Protein AF-A0A8D8HMI8-F1 (afdb_monomer_lite)

Foldseek 3Di:
DFAEDDQVVLLVQLQCCLAVVVDDSVVSLVVSVVVCVVVRYDCPLYDSPFPADSHRSGGLLLVLQVCLVPDDLQDPVCVVVLLVSLVSLLVQLVPDLSSLVVNVVSVVLVSLLVCLLPDPDHDPSSVVSSVSSNCSSCPVPVVSQDPSNVVSVVVVD

Organism: Culex pipiens (NCBI:txid7175)

Secondary structure (DSSP, 8-state):
--EE--HHHHHHHH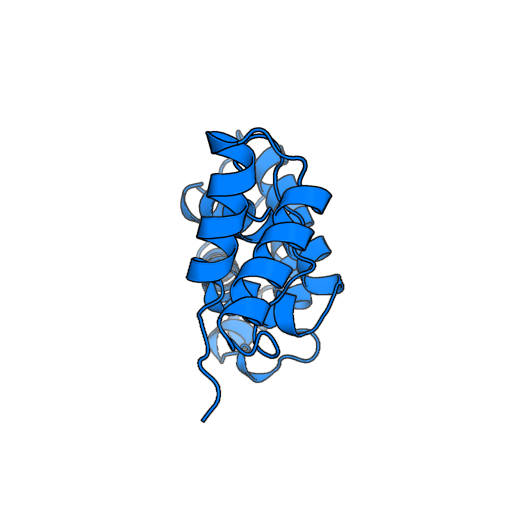HHHHHTT---HHHHHHHHHHHHHHTTEE-TTS-----B-TTT-SBHHHHHHHHHHHS-TT-GGGHHHHHHHHHHHHHHHHH-HHHHHHHHHTTHHHHHHHHHHH-SS--HHHHHHHHHHHHHHHTT-GGG--HHHHHHHHHH-

Sequence (157 aa):
MAKVITQETFDDVVKENIIEFSMSVEESRTETVQQFQAQGINLANIIQDLNVNPETGVPLLNEAVEYLRSTELTSAANKDQICGHLATVVAECKLSVPHRVLAAKLGAYELIVGTLEKETALDKEVLAKLVAAANAIINKQPDVFSSKSLEVALRLL

pLDDT: mean 95.21, std 3.93, range [66.56, 98.56]

Radius of gyration: 17.29 Å; chains: 1; bounding box: 43×35×42 Å

Structure (mmCIF, N/CA/C/O backbone):
data_AF-A0A8D8HMI8-F1
#
_entry.id   AF-A0A8D8HMI8-F1
#
loop_
_atom_site.group_PDB
_atom_site.id
_atom_site.type_symbol
_atom_site.label_atom_id
_atom_site.label_alt_id
_atom_site.label_comp_id
_atom_site.label_asym_id
_atom_site.label_entity_id
_atom_site.label_seq_id
_atom_site.pdbx_PDB_ins_code
_atom_site.Cartn_x
_atom_site.Cartn_y
_atom_site.Cartn_z
_atom_site.occupancy
_atom_site.B_iso_or_equiv
_atom_site.auth_seq_id
_atom_site.auth_comp_id
_atom_site.auth_asym_id
_atom_site.auth_atom_id
_atom_site.pdbx_PDB_model_num
ATOM 1 N N . MET A 1 1 ? -26.904 -11.531 14.041 1.00 66.56 1 MET A N 1
ATOM 2 C CA . MET A 1 1 ? -25.731 -11.137 13.231 1.00 66.56 1 MET A CA 1
ATOM 3 C C . MET A 1 1 ? -25.255 -9.796 13.744 1.00 66.56 1 MET A C 1
ATOM 5 O O . MET A 1 1 ? -26.091 -8.914 13.892 1.00 66.56 1 MET A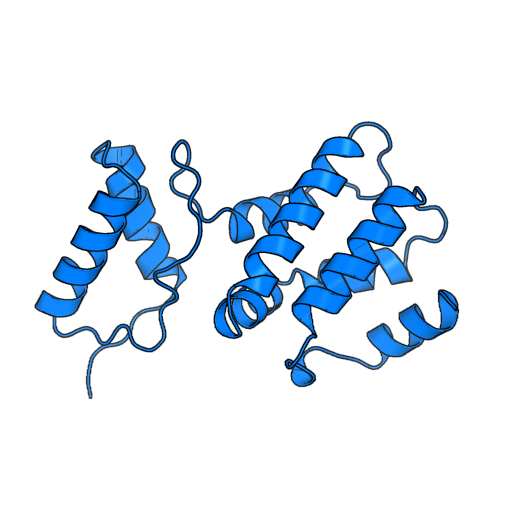 O 1
ATOM 9 N N . ALA A 1 2 ? -23.971 -9.659 14.073 1.00 74.81 2 ALA A N 1
ATOM 10 C CA . ALA A 1 2 ? -23.402 -8.345 14.366 1.00 74.81 2 ALA A CA 1
ATOM 11 C C . ALA A 1 2 ? -23.351 -7.518 13.070 1.00 74.81 2 ALA A C 1
ATOM 13 O O . ALA A 1 2 ? -23.160 -8.091 11.995 1.00 74.81 2 ALA A O 1
ATOM 14 N N . LYS A 1 3 ? -23.550 -6.200 13.161 1.00 91.62 3 LYS A N 1
ATOM 15 C CA . LYS A 1 3 ? -23.390 -5.302 12.008 1.00 91.62 3 LYS A CA 1
ATOM 16 C C . LYS A 1 3 ? -21.902 -5.211 11.662 1.00 91.62 3 LYS A C 1
ATOM 18 O O . LYS A 1 3 ? -21.072 -5.214 12.565 1.00 91.62 3 LYS A O 1
ATOM 23 N N . VAL A 1 4 ? -21.566 -5.148 10.380 1.00 94.50 4 VAL A N 1
ATOM 24 C CA . VAL A 1 4 ? -20.188 -4.975 9.891 1.00 94.50 4 VAL A CA 1
ATOM 25 C C . VAL A 1 4 ? -20.143 -3.774 8.957 1.00 94.50 4 VAL A C 1
ATOM 27 O O . VAL A 1 4 ? -21.155 -3.445 8.337 1.00 94.50 4 VAL A O 1
ATOM 30 N N . ILE A 1 5 ? -18.981 -3.137 8.864 1.00 96.12 5 ILE A N 1
ATOM 31 C CA . ILE A 1 5 ? -18.724 -2.007 7.966 1.00 96.12 5 ILE A CA 1
ATOM 32 C C . ILE A 1 5 ? -17.554 -2.326 7.033 1.00 96.12 5 ILE A C 1
ATOM 34 O O . ILE A 1 5 ? -16.881 -3.352 7.185 1.00 96.12 5 ILE A O 1
ATOM 38 N N . THR A 1 6 ? -17.338 -1.464 6.042 1.00 96.31 6 THR A N 1
ATOM 39 C CA . THR A 1 6 ? -16.175 -1.535 5.151 1.00 96.31 6 THR A CA 1
ATOM 40 C C . THR A 1 6 ? -14.995 -0.760 5.737 1.00 96.31 6 THR A C 1
ATOM 42 O O . THR A 1 6 ? -15.183 0.063 6.632 1.00 96.31 6 THR A O 1
ATOM 45 N N . GLN A 1 7 ? -13.786 -1.018 5.224 1.00 97.31 7 GLN A N 1
ATOM 46 C CA . GLN A 1 7 ? -12.605 -0.224 5.576 1.00 97.31 7 GLN A CA 1
ATOM 47 C C . GLN A 1 7 ? -12.786 1.244 5.170 1.00 97.31 7 GLN A C 1
ATOM 49 O O . GLN A 1 7 ? -12.502 2.117 5.972 1.00 97.31 7 GLN A O 1
ATOM 54 N N . GLU A 1 8 ? -13.339 1.502 3.982 1.00 96.56 8 GLU A N 1
ATOM 55 C CA . GLU A 1 8 ? -13.625 2.854 3.481 1.00 96.56 8 GLU A CA 1
ATOM 56 C C . GLU A 1 8 ? -14.522 3.634 4.450 1.00 96.56 8 GLU A C 1
ATOM 58 O O . GLU A 1 8 ? -14.169 4.724 4.872 1.00 96.56 8 GLU A O 1
ATOM 63 N N . THR A 1 9 ? -15.606 3.017 4.934 1.00 97.12 9 THR A N 1
ATOM 64 C CA . THR A 1 9 ? -16.487 3.639 5.937 1.00 97.12 9 THR A CA 1
ATOM 65 C C . THR A 1 9 ? -15.768 3.957 7.251 1.00 97.12 9 THR A C 1
ATOM 67 O O . THR A 1 9 ? -16.121 4.920 7.922 1.00 97.12 9 THR A O 1
ATOM 70 N N . PHE A 1 10 ? -14.801 3.134 7.662 1.00 98.00 10 PHE A N 1
ATOM 71 C CA . PHE A 1 10 ? -14.009 3.408 8.860 1.00 98.00 10 PHE A CA 1
ATOM 72 C C . PHE A 1 10 ? -13.028 4.562 8.620 1.00 98.00 10 PHE A C 1
ATOM 74 O O . PHE A 1 10 ? -12.958 5.479 9.435 1.00 98.00 10 PHE A O 1
ATOM 81 N N . ASP A 1 11 ? -12.315 4.529 7.494 1.00 97.44 11 ASP A N 1
ATOM 82 C CA . ASP A 1 11 ? -11.330 5.540 7.110 1.00 97.44 11 ASP A CA 1
ATOM 83 C C . ASP A 1 11 ? -11.985 6.917 6.903 1.00 97.44 11 ASP A C 1
ATOM 85 O O . ASP A 1 11 ? -11.406 7.925 7.299 1.00 97.44 11 ASP A O 1
ATOM 89 N N . ASP A 1 12 ? -13.208 6.969 6.363 1.00 97.94 12 ASP A N 1
ATOM 90 C CA . ASP A 1 12 ? -13.973 8.208 6.180 1.00 97.94 12 ASP A CA 1
ATOM 91 C C . ASP A 1 12 ? -14.287 8.896 7.514 1.00 97.94 12 ASP A C 1
ATOM 93 O O . ASP A 1 12 ? -14.096 10.104 7.641 1.00 97.94 12 ASP A O 1
ATOM 97 N N . VAL A 1 13 ? -14.697 8.135 8.536 1.00 97.75 13 VAL A N 1
ATOM 98 C CA . VAL A 1 13 ? -14.964 8.688 9.877 1.00 97.75 13 VAL A CA 1
ATOM 99 C C . VAL A 1 13 ? -13.664 9.122 10.558 1.00 97.75 13 VAL A C 1
ATOM 101 O O . VAL A 1 13 ? -13.613 10.180 11.183 1.00 97.75 13 VAL A O 1
ATOM 104 N N . VAL A 1 14 ? -12.580 8.351 10.402 1.00 97.62 14 VAL A N 1
ATOM 105 C CA . VAL A 1 14 ? -11.254 8.750 10.907 1.00 97.62 14 VAL A CA 1
ATOM 106 C C . VAL A 1 14 ? -10.804 10.064 10.265 1.00 97.62 14 VAL A C 1
ATOM 108 O O . VAL A 1 14 ? -10.303 10.953 10.960 1.00 97.62 14 VAL A O 1
ATOM 111 N N . LYS A 1 15 ? -11.005 10.203 8.952 1.00 97.75 15 LYS A N 1
ATOM 112 C CA . LYS A 1 15 ? -10.690 11.411 8.194 1.00 97.75 15 LYS A CA 1
ATOM 113 C C . LYS A 1 15 ? -11.531 12.604 8.644 1.00 97.75 15 LYS A C 1
ATOM 115 O O . LYS A 1 15 ? -10.965 13.673 8.848 1.00 97.75 15 LYS A O 1
ATOM 120 N N . GLU A 1 16 ? -12.839 12.431 8.823 1.00 97.62 16 GLU A N 1
ATOM 121 C CA . GLU A 1 16 ? -13.746 13.469 9.334 1.00 97.62 16 GLU A CA 1
ATOM 122 C C . GLU A 1 16 ? -13.272 13.977 10.704 1.00 97.62 16 GLU A C 1
ATOM 124 O O . GLU A 1 16 ? -13.054 15.171 10.890 1.00 97.62 16 GLU A O 1
ATOM 129 N N . ASN A 1 17 ? -12.976 13.062 11.629 1.00 97.44 17 ASN A N 1
ATOM 130 C CA . ASN A 1 17 ? -12.444 13.380 12.956 1.00 97.44 17 ASN A CA 1
ATOM 131 C C . ASN A 1 17 ? -11.125 14.177 12.902 1.00 97.44 17 ASN A C 1
ATOM 133 O O . ASN A 1 17 ? -10.933 15.131 13.657 1.00 97.44 17 ASN A O 1
ATOM 137 N N . ILE A 1 18 ? -10.213 13.831 11.989 1.00 97.12 18 ILE A N 1
ATOM 138 C CA . ILE A 1 18 ? -8.939 14.553 11.837 1.00 97.12 18 ILE A CA 1
ATOM 139 C C . ILE A 1 18 ? -9.165 15.941 11.226 1.00 97.12 18 ILE A C 1
ATOM 141 O O . ILE A 1 18 ? -8.661 16.934 11.744 1.00 97.12 18 ILE A O 1
ATOM 145 N N . ILE A 1 19 ? -9.923 16.030 10.132 1.00 97.62 19 ILE A N 1
ATOM 146 C CA . ILE A 1 19 ? -10.017 17.251 9.322 1.00 97.62 19 ILE A CA 1
ATOM 147 C C . ILE A 1 19 ? -11.051 18.233 9.867 1.00 97.62 19 ILE A C 1
ATOM 149 O O . ILE A 1 19 ? -10.774 19.427 9.967 1.00 97.62 19 ILE A O 1
ATOM 153 N N . GLU A 1 20 ? -12.237 17.752 10.227 1.00 96.44 20 GLU A N 1
ATOM 154 C CA . GLU A 1 20 ? -13.344 18.604 10.668 1.00 96.44 20 GLU A CA 1
ATOM 155 C C . GLU A 1 20 ? -13.253 18.926 12.159 1.00 96.44 20 GLU A C 1
ATOM 157 O O . GLU A 1 20 ? -13.573 20.041 12.576 1.00 96.44 20 GLU A O 1
ATOM 162 N N . PHE A 1 21 ? -12.747 17.982 12.957 1.00 95.88 21 PHE A N 1
ATOM 163 C CA . PHE A 1 21 ? -12.641 18.128 14.409 1.00 95.88 21 PHE A CA 1
ATOM 164 C C . PHE A 1 21 ? -11.210 18.385 14.901 1.00 95.88 21 PHE A C 1
ATOM 166 O O . PHE A 1 21 ? -11.009 18.583 16.099 1.00 95.88 21 PHE A O 1
ATOM 173 N N . SER A 1 22 ? -10.223 18.467 13.993 1.00 94.62 22 SER A N 1
ATOM 174 C CA . SER A 1 22 ? -8.815 18.772 14.315 1.00 94.62 22 SER A CA 1
ATOM 175 C C . SER A 1 22 ? -8.213 17.823 15.359 1.00 94.62 22 SER A C 1
ATOM 177 O O . SER A 1 22 ? -7.368 18.222 16.163 1.00 94.62 22 SER A O 1
ATOM 179 N N . MET A 1 23 ? -8.674 16.571 15.372 1.00 95.44 23 MET A N 1
ATOM 180 C CA . MET A 1 23 ? -8.190 15.548 16.292 1.00 95.44 23 MET A CA 1
ATOM 181 C C . MET A 1 23 ? -6.850 14.978 15.828 1.00 95.44 23 MET A C 1
ATOM 183 O O . MET A 1 23 ? -6.573 14.885 14.631 1.00 95.44 23 MET A O 1
ATOM 187 N N . SER A 1 24 ? -6.031 14.524 16.778 1.00 97.12 24 SER A N 1
ATOM 188 C CA . SER A 1 24 ? -4.856 13.718 16.435 1.00 97.12 24 SER A CA 1
ATOM 189 C C . SER A 1 24 ? -5.260 12.369 15.821 1.00 97.12 24 SER A C 1
ATOM 191 O O . SER A 1 24 ? -6.385 11.893 16.003 1.00 97.12 24 SER A O 1
ATOM 193 N N . VAL A 1 25 ? -4.334 11.720 15.108 1.00 96.06 25 VAL A N 1
ATOM 194 C CA . VAL A 1 25 ? -4.569 10.401 14.490 1.00 96.06 25 VAL A CA 1
ATOM 195 C C . VAL A 1 25 ? -4.953 9.363 15.550 1.00 96.06 25 VAL A C 1
ATOM 197 O O . VAL A 1 25 ? -5.886 8.582 15.354 1.00 96.06 25 VAL A O 1
ATOM 200 N N . GLU A 1 26 ? -4.268 9.361 16.692 1.00 96.25 26 GLU A N 1
ATOM 201 C CA . GLU A 1 26 ? -4.509 8.432 17.794 1.00 96.25 26 GLU A CA 1
ATOM 202 C C . GLU A 1 26 ? -5.869 8.661 18.464 1.00 96.25 26 GLU A C 1
ATOM 204 O O . GLU A 1 26 ? -6.584 7.693 18.752 1.00 96.25 26 GLU A O 1
ATOM 209 N N . GLU A 1 27 ? -6.242 9.923 18.697 1.00 96.56 27 GLU A N 1
ATOM 210 C CA . GLU A 1 27 ? -7.545 10.280 19.265 1.00 96.56 27 GLU A CA 1
ATOM 211 C C . GLU A 1 27 ? -8.672 9.921 18.297 1.00 96.56 27 GLU A C 1
ATOM 213 O O . GLU A 1 27 ? -9.596 9.209 18.687 1.00 96.56 27 GLU A O 1
ATOM 218 N N . SER A 1 28 ? -8.552 10.321 17.026 1.00 97.12 28 SER A N 1
ATOM 219 C CA . SER A 1 28 ? -9.527 10.019 15.973 1.00 97.12 28 SER A CA 1
ATOM 220 C C . SER A 1 28 ? -9.766 8.512 15.843 1.00 97.12 28 SER A C 1
ATOM 222 O O . SER A 1 28 ? -10.910 8.047 15.835 1.00 97.12 28 SER A O 1
ATOM 224 N N . ARG A 1 29 ? -8.694 7.712 15.825 1.00 96.25 29 ARG A N 1
ATOM 225 C CA . ARG A 1 29 ? -8.779 6.247 15.773 1.00 96.25 29 ARG A CA 1
ATOM 226 C C . ARG A 1 29 ? -9.492 5.680 16.997 1.00 96.25 29 ARG A C 1
ATOM 228 O O . ARG A 1 29 ? -10.376 4.835 16.859 1.00 96.25 29 ARG A O 1
ATOM 235 N N . THR A 1 30 ? -9.098 6.125 18.188 1.00 97.00 30 THR A N 1
ATOM 236 C CA . THR A 1 30 ? -9.670 5.640 19.449 1.00 97.00 30 THR A CA 1
ATOM 237 C C . THR A 1 30 ? -11.159 5.947 19.523 1.00 97.00 30 THR A C 1
ATOM 239 O O . THR A 1 30 ? -11.957 5.065 19.845 1.00 97.00 30 THR A O 1
ATOM 242 N N . GLU A 1 31 ? -11.541 7.173 19.181 1.00 97.06 31 GLU A N 1
ATOM 243 C CA . GLU A 1 31 ? -12.930 7.603 19.188 1.00 97.06 31 GLU A CA 1
ATOM 244 C C . GLU A 1 31 ? -13.758 6.842 18.148 1.00 97.06 31 GLU A C 1
ATOM 246 O O . GLU A 1 31 ? -14.798 6.280 18.491 1.00 97.06 31 GLU A O 1
ATOM 251 N N . THR A 1 32 ? 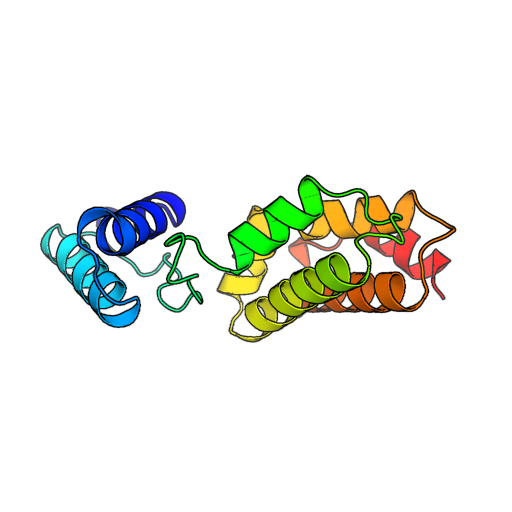-13.268 6.710 16.913 1.00 97.44 32 THR A N 1
ATOM 252 C CA . THR A 1 32 ? -13.963 5.976 15.841 1.00 97.44 32 THR A CA 1
ATOM 253 C C . THR A 1 32 ? -14.248 4.525 16.242 1.00 97.44 32 THR A C 1
ATOM 255 O O . THR A 1 32 ? -15.357 4.015 16.053 1.00 97.44 32 THR A O 1
ATOM 258 N N . VAL A 1 33 ? -13.275 3.852 16.868 1.00 97.38 33 VAL A N 1
ATOM 259 C CA . VAL A 1 33 ? -13.453 2.489 17.391 1.00 97.38 33 VAL A CA 1
ATOM 260 C C . VAL A 1 33 ? -14.551 2.446 18.457 1.00 97.38 33 VAL A C 1
ATOM 262 O O . VAL A 1 33 ? -15.429 1.582 18.390 1.00 97.38 33 VAL A O 1
ATOM 265 N N . GLN A 1 34 ? -14.543 3.380 19.413 1.00 97.31 34 GLN A N 1
ATOM 266 C CA . GLN A 1 34 ? -15.555 3.447 20.472 1.00 97.31 34 GLN A CA 1
ATOM 267 C C . GLN A 1 34 ? -16.955 3.731 19.916 1.00 97.31 34 GLN A C 1
ATOM 269 O O . GLN A 1 34 ? -17.913 3.056 20.300 1.00 97.31 34 GLN A O 1
ATOM 274 N N . GLN A 1 35 ? -17.077 4.676 18.980 1.00 96.75 35 GLN A N 1
ATOM 275 C CA . GLN A 1 35 ? -18.347 5.042 18.357 1.00 96.75 35 GLN A CA 1
ATOM 276 C C . GLN A 1 35 ? -18.980 3.854 17.620 1.00 96.75 35 GLN A C 1
ATOM 278 O O . GLN A 1 35 ? -20.175 3.587 17.779 1.00 96.75 35 GLN A O 1
ATOM 283 N N . PHE A 1 36 ? -18.202 3.097 16.841 1.00 97.19 36 PHE A N 1
ATOM 284 C CA . PHE A 1 36 ? -18.722 1.923 16.139 1.00 97.19 36 PHE A CA 1
ATOM 285 C C . PHE A 1 36 ? -19.050 0.766 17.092 1.00 97.19 36 PHE A C 1
ATOM 287 O O . PHE A 1 36 ? -20.101 0.131 16.956 1.00 97.19 36 PHE A O 1
ATOM 294 N N . GLN A 1 37 ? -18.215 0.513 18.102 1.00 95.81 37 GLN A N 1
ATOM 295 C CA . GLN A 1 37 ? -18.493 -0.521 19.104 1.00 95.81 37 GLN A CA 1
ATOM 296 C C . GLN A 1 37 ? -19.766 -0.222 19.909 1.00 95.81 37 GLN A C 1
ATOM 298 O O . GLN A 1 37 ? -20.568 -1.131 20.132 1.00 95.81 37 GLN A O 1
ATOM 303 N N . ALA A 1 38 ? -20.010 1.042 20.273 1.00 96.19 38 ALA A N 1
ATOM 304 C CA . ALA A 1 38 ? -21.233 1.471 20.957 1.00 96.19 38 ALA A CA 1
ATOM 305 C C . ALA A 1 38 ? -22.503 1.223 20.120 1.00 96.19 38 ALA A C 1
ATOM 307 O O . ALA A 1 38 ? -23.573 0.954 20.664 1.00 96.19 38 ALA A O 1
ATOM 308 N N . GLN A 1 39 ? -22.379 1.238 18.790 1.00 95.44 39 GLN A N 1
ATOM 309 C CA . GLN A 1 39 ? -23.456 0.914 17.847 1.00 95.44 39 GLN A CA 1
ATOM 310 C C . GLN A 1 39 ? -23.613 -0.597 17.586 1.00 95.44 39 GLN A C 1
ATOM 312 O O . GLN A 1 39 ? -24.449 -1.012 16.775 1.00 95.44 39 GLN A O 1
ATOM 317 N N . GLY A 1 40 ? -22.818 -1.435 18.259 1.00 94.81 40 GLY A N 1
ATOM 318 C CA . GLY A 1 40 ? -22.819 -2.886 18.084 1.00 94.81 40 GLY A CA 1
ATOM 319 C C . GLY A 1 40 ? -22.204 -3.346 16.759 1.00 94.81 40 GLY A C 1
ATOM 320 O O . GLY A 1 40 ? -22.564 -4.417 16.256 1.00 94.81 40 GLY A O 1
ATOM 321 N N . ILE A 1 41 ? -21.315 -2.539 16.168 1.00 96.94 41 ILE A N 1
ATOM 322 C CA . ILE A 1 41 ? -20.573 -2.900 14.958 1.00 96.94 41 ILE A CA 1
ATOM 323 C C . ILE A 1 41 ? -19.356 -3.746 15.338 1.00 96.94 41 ILE A C 1
ATOM 325 O O . ILE A 1 41 ? -18.586 -3.417 16.238 1.00 96.94 41 ILE A O 1
ATOM 329 N N . ASN A 1 42 ? -19.190 -4.863 14.635 1.00 95.75 42 ASN A N 1
ATOM 330 C CA . ASN A 1 42 ? -18.028 -5.727 14.747 1.00 95.75 42 ASN A CA 1
ATOM 331 C C . ASN A 1 42 ? -16.910 -5.213 13.830 1.00 95.75 42 ASN A C 1
ATOM 333 O O . ASN A 1 42 ? -17.090 -5.164 12.616 1.00 95.75 42 ASN A O 1
ATOM 337 N N . LEU A 1 43 ? -15.759 -4.882 14.419 1.00 95.88 43 LEU A N 1
ATOM 338 C CA . LEU A 1 43 ? -14.588 -4.327 13.731 1.00 95.88 43 LEU A CA 1
ATOM 339 C C . LEU A 1 43 ? -13.494 -5.368 13.434 1.00 95.88 43 LEU A C 1
ATOM 341 O O . LEU A 1 43 ? -12.383 -5.000 13.068 1.00 95.88 43 LEU A O 1
ATOM 345 N N . ALA A 1 44 ? -13.771 -6.668 13.588 1.00 93.56 44 ALA A N 1
ATOM 346 C CA . ALA A 1 44 ? -12.779 -7.726 13.357 1.00 93.56 44 ALA A CA 1
ATOM 347 C C . ALA A 1 44 ? -12.249 -7.785 11.908 1.00 93.56 44 ALA A C 1
ATOM 349 O O . ALA A 1 44 ? -11.201 -8.375 11.660 1.00 93.56 44 ALA A O 1
ATOM 350 N N . ASN A 1 45 ? -12.975 -7.201 10.949 1.00 92.44 45 ASN A N 1
ATOM 351 C CA . ASN A 1 45 ? -12.590 -7.109 9.540 1.00 92.44 45 ASN A CA 1
ATOM 352 C C . ASN A 1 45 ? -11.920 -5.775 9.163 1.00 92.44 45 ASN A C 1
ATOM 354 O O . ASN A 1 45 ? -11.639 -5.575 7.982 1.00 92.44 45 ASN A O 1
ATOM 358 N N . ILE A 1 46 ? -11.706 -4.878 10.129 1.00 97.12 46 ILE A N 1
ATOM 359 C CA . ILE A 1 46 ? -11.166 -3.533 9.919 1.00 97.12 46 ILE A CA 1
ATOM 360 C C . ILE A 1 46 ? -9.707 -3.479 10.364 1.00 97.12 46 ILE A C 1
ATOM 362 O O . ILE A 1 46 ? -9.351 -3.946 11.447 1.00 97.12 46 ILE A O 1
ATOM 366 N N . ILE A 1 47 ? -8.870 -2.885 9.522 1.00 96.38 47 ILE A N 1
ATOM 367 C CA . ILE A 1 47 ? -7.477 -2.560 9.805 1.00 96.38 47 ILE A CA 1
ATOM 368 C C . ILE A 1 47 ? -7.477 -1.243 10.570 1.00 96.38 47 ILE A C 1
ATOM 370 O O . ILE A 1 47 ? -7.713 -0.179 10.004 1.00 96.38 47 ILE A O 1
ATOM 374 N N . GLN A 1 48 ? -7.273 -1.327 11.879 1.00 94.81 48 GLN A N 1
ATOM 375 C CA . GLN A 1 48 ? -7.328 -0.162 12.763 1.00 94.81 48 GLN A CA 1
ATOM 376 C C . GLN A 1 48 ? -5.963 0.509 12.911 1.00 94.81 48 GLN A C 1
ATOM 378 O O . GLN A 1 48 ? -5.892 1.611 13.430 1.00 94.81 48 GLN A O 1
ATOM 383 N N . ASP A 1 49 ? -4.882 -0.145 12.491 1.00 94.00 49 ASP A N 1
ATOM 384 C CA . ASP A 1 49 ? -3.498 0.274 12.700 1.00 94.00 49 ASP A CA 1
ATOM 385 C C . ASP A 1 49 ? -2.839 0.948 11.487 1.00 94.00 49 ASP A C 1
ATOM 387 O O . ASP A 1 49 ? -1.652 1.258 11.560 1.00 94.00 49 ASP A O 1
ATOM 391 N N . LEU A 1 50 ? -3.601 1.260 10.429 1.00 94.00 50 LEU A N 1
ATOM 392 C CA . LEU A 1 50 ? -3.102 1.968 9.242 1.00 94.00 50 LEU A CA 1
ATOM 393 C C . LEU A 1 50 ? -2.432 3.292 9.612 1.00 94.00 50 LEU A C 1
ATOM 395 O O . LEU A 1 50 ? -3.005 4.094 10.352 1.00 94.00 50 LEU A O 1
ATOM 399 N N . ASN A 1 51 ? -1.252 3.561 9.056 1.00 96.06 51 ASN A N 1
ATOM 400 C CA . ASN A 1 51 ? -0.657 4.886 9.189 1.00 96.06 51 ASN A CA 1
ATOM 401 C C . ASN A 1 51 ? -1.474 5.893 8.374 1.00 96.06 51 ASN A C 1
ATOM 403 O O . ASN A 1 51 ? -1.749 5.670 7.195 1.00 96.06 51 ASN A O 1
ATOM 407 N N . VAL A 1 52 ? -1.854 7.000 9.008 1.00 96.94 52 VAL A N 1
ATOM 408 C CA . VAL A 1 52 ? -2.710 8.040 8.427 1.00 96.94 52 VAL A CA 1
ATOM 409 C C . VAL A 1 52 ? -1.914 9.330 8.299 1.00 96.94 52 VAL A C 1
ATOM 411 O O . VAL A 1 52 ? -1.154 9.688 9.198 1.00 96.94 52 VAL A O 1
ATOM 414 N N . ASN A 1 53 ? -2.085 10.024 7.179 1.00 96.12 53 ASN A N 1
ATOM 415 C CA . ASN A 1 53 ? -1.537 11.355 6.987 1.00 96.12 53 ASN A CA 1
ATOM 416 C C . ASN A 1 53 ? -2.299 12.355 7.882 1.00 96.12 53 ASN A C 1
ATOM 418 O O . ASN A 1 53 ? -3.510 12.507 7.714 1.00 96.12 53 ASN A O 1
ATOM 422 N N . PRO A 1 54 ? -1.633 13.048 8.823 1.00 94.94 54 PRO A N 1
ATOM 423 C CA . PRO A 1 54 ? -2.304 13.966 9.743 1.00 94.94 54 PRO A CA 1
ATOM 424 C C . PRO A 1 54 ? -2.873 15.214 9.051 1.00 94.94 54 PRO A C 1
ATOM 426 O O . PRO A 1 54 ? -3.743 15.867 9.614 1.00 94.94 54 PRO A O 1
ATOM 429 N N . GLU A 1 55 ? -2.402 15.556 7.849 1.00 95.19 55 GLU A N 1
ATOM 430 C CA . GLU A 1 55 ? -2.865 16.735 7.110 1.00 95.19 55 GLU A CA 1
ATOM 431 C C . GLU A 1 55 ? -4.101 16.447 6.252 1.00 95.19 55 GLU A C 1
ATOM 433 O O . GLU A 1 55 ? -4.923 17.335 6.037 1.00 95.19 55 GLU A O 1
ATOM 438 N N . THR A 1 56 ? -4.238 15.219 5.743 1.00 95.62 56 THR A N 1
ATOM 439 C CA . THR A 1 56 ? -5.334 14.834 4.834 1.00 95.62 56 THR A CA 1
ATOM 440 C C . THR A 1 56 ? -6.348 13.891 5.476 1.00 95.62 56 THR A C 1
ATOM 442 O O . THR A 1 56 ? -7.452 13.734 4.952 1.00 95.62 56 THR A O 1
ATOM 445 N N . GLY A 1 57 ? -5.981 13.254 6.592 1.00 95.19 57 GLY A N 1
ATOM 446 C CA . GLY A 1 57 ? -6.755 12.212 7.259 1.00 95.19 57 GLY A CA 1
ATOM 447 C C . GLY A 1 57 ? -6.847 10.905 6.463 1.00 95.19 57 GLY A C 1
ATOM 448 O O . GLY A 1 57 ? -7.578 10.003 6.859 1.00 95.19 57 GLY A O 1
ATOM 449 N N . VAL A 1 58 ? -6.129 10.783 5.341 1.00 97.00 58 VAL A N 1
ATOM 450 C CA . VAL A 1 58 ? -6.173 9.609 4.459 1.00 97.00 58 VAL A CA 1
ATOM 451 C C . VAL A 1 58 ? -5.064 8.619 4.845 1.00 97.00 58 VAL A C 1
ATOM 453 O O . VAL A 1 58 ? -3.948 9.043 5.162 1.00 97.00 58 VAL A O 1
ATOM 456 N N . PRO A 1 59 ? -5.313 7.295 4.807 1.00 97.88 59 PRO A N 1
ATOM 457 C CA . PRO A 1 59 ? -4.255 6.307 4.996 1.00 97.88 59 PRO A CA 1
ATOM 458 C C . PRO A 1 59 ? -3.103 6.486 3.998 1.00 97.88 59 PRO A C 1
ATOM 460 O O . PRO A 1 59 ? -3.328 6.596 2.790 1.00 97.88 59 PRO A O 1
ATOM 463 N N . LEU A 1 60 ? -1.859 6.424 4.482 1.00 97.94 60 LEU A N 1
ATOM 464 C CA . LEU A 1 60 ? -0.651 6.587 3.663 1.00 97.94 60 LEU A CA 1
ATOM 465 C C . LEU A 1 60 ? -0.585 5.572 2.517 1.00 97.94 60 LEU A C 1
ATOM 467 O O . LEU A 1 60 ? -0.093 5.885 1.433 1.00 97.94 60 LEU A O 1
ATOM 471 N N . LEU A 1 61 ? -1.098 4.356 2.741 1.00 97.94 61 LEU A N 1
ATOM 472 C CA . LEU A 1 61 ? -1.203 3.337 1.701 1.00 97.94 61 LEU A CA 1
ATOM 473 C C . LEU A 1 61 ? -2.113 3.795 0.553 1.00 97.94 61 LEU A C 1
ATOM 475 O O . LEU A 1 61 ? -1.740 3.649 -0.610 1.00 97.94 61 LEU A O 1
ATOM 479 N N . ASN A 1 62 ? -3.279 4.361 0.869 1.00 98.00 62 ASN A N 1
ATOM 480 C CA . ASN A 1 62 ? -4.248 4.822 -0.123 1.00 98.00 62 ASN A CA 1
ATOM 481 C C . ASN A 1 62 ? -3.663 5.983 -0.936 1.00 98.00 62 ASN A C 1
ATOM 483 O O . ASN A 1 62 ? -3.700 5.941 -2.164 1.00 98.00 62 ASN A O 1
ATOM 487 N N . GLU A 1 63 ? -3.046 6.964 -0.268 1.00 97.69 63 GLU A N 1
ATOM 488 C CA . GLU A 1 63 ? -2.375 8.084 -0.942 1.00 97.69 63 GLU A CA 1
ATOM 489 C C . GLU A 1 63 ? -1.240 7.606 -1.850 1.00 97.69 63 GLU A C 1
ATOM 491 O O . GLU A 1 63 ? -1.112 8.062 -2.986 1.00 97.69 63 GLU A O 1
ATOM 496 N N . ALA A 1 64 ? -0.429 6.652 -1.382 1.00 98.06 64 ALA A N 1
ATOM 497 C CA . ALA A 1 64 ? 0.669 6.117 -2.172 1.00 98.06 64 ALA A CA 1
ATOM 498 C C . ALA A 1 64 ? 0.188 5.389 -3.427 1.00 98.06 64 ALA A C 1
ATOM 500 O O . ALA A 1 64 ? 0.749 5.592 -4.504 1.00 98.06 64 ALA A O 1
ATOM 501 N N . VAL A 1 65 ? -0.854 4.566 -3.316 1.00 98.00 65 VAL A N 1
ATOM 502 C CA . VAL A 1 65 ? -1.401 3.853 -4.476 1.00 98.00 65 VAL A CA 1
ATOM 503 C C . VAL A 1 65 ? -2.061 4.822 -5.458 1.00 98.00 65 VAL A C 1
ATOM 505 O O . VAL A 1 65 ? -1.876 4.669 -6.665 1.00 98.00 65 VAL A O 1
ATOM 508 N N . GLU A 1 66 ? -2.767 5.843 -4.972 1.00 97.69 66 GLU A N 1
ATOM 509 C CA . GLU A 1 66 ? -3.406 6.841 -5.835 1.00 97.69 66 GLU A CA 1
ATOM 510 C C . GLU A 1 66 ? -2.386 7.734 -6.555 1.00 97.69 66 GLU A C 1
ATOM 512 O O . GLU A 1 66 ? -2.512 7.995 -7.755 1.00 97.69 66 GLU A O 1
ATOM 517 N N . TYR A 1 67 ? -1.309 8.130 -5.871 1.00 97.38 67 TYR A N 1
ATOM 518 C CA . TYR A 1 67 ? -0.202 8.840 -6.507 1.00 97.38 67 TYR A CA 1
ATOM 519 C C . TYR A 1 67 ? 0.429 8.003 -7.626 1.00 97.38 67 TYR A C 1
ATOM 521 O O . TYR A 1 67 ? 0.609 8.483 -8.745 1.00 97.38 67 TYR A O 1
ATOM 529 N N . LEU A 1 68 ? 0.733 6.728 -7.355 1.00 97.38 68 LEU A N 1
ATOM 530 C CA . LEU A 1 68 ? 1.329 5.831 -8.350 1.00 97.38 68 LEU A CA 1
ATOM 531 C C . LEU A 1 68 ? 0.386 5.566 -9.532 1.00 97.38 68 LEU A C 1
ATOM 533 O O . LEU A 1 68 ? 0.856 5.353 -10.645 1.00 97.38 68 LEU A O 1
ATOM 537 N N . ARG A 1 69 ? -0.933 5.585 -9.307 1.00 96.69 69 ARG A N 1
ATOM 538 C CA . ARG A 1 69 ? -1.953 5.416 -10.352 1.00 96.69 69 ARG A CA 1
ATOM 539 C C . ARG A 1 69 ? -2.055 6.633 -11.269 1.00 96.69 69 ARG A C 1
ATOM 541 O O . ARG A 1 69 ? -2.282 6.472 -12.466 1.00 96.69 69 ARG A O 1
ATOM 548 N N . SER A 1 70 ? -1.919 7.829 -10.707 1.00 95.25 70 SER A N 1
ATOM 549 C CA . SER A 1 70 ? -2.048 9.104 -11.424 1.00 95.25 70 SER A CA 1
ATOM 550 C C . SER A 1 70 ? -0.734 9.610 -12.030 1.00 95.25 70 SER A C 1
ATOM 552 O O . SER A 1 70 ? -0.746 10.569 -12.802 1.00 95.25 70 SER A O 1
ATOM 554 N N . THR A 1 71 ? 0.392 8.957 -11.726 1.00 93.44 71 THR A N 1
ATOM 555 C CA . THR A 1 71 ? 1.731 9.367 -12.163 1.00 93.44 71 THR A CA 1
ATOM 556 C C . THR A 1 71 ? 2.292 8.436 -13.232 1.00 93.44 71 THR A C 1
ATOM 558 O O . THR A 1 71 ? 2.216 7.215 -13.130 1.00 93.44 71 THR A O 1
ATOM 561 N N . GLU A 1 72 ? 2.941 9.010 -14.245 1.00 91.75 72 GLU A N 1
ATOM 562 C CA . GLU A 1 72 ? 3.713 8.236 -15.214 1.00 91.75 72 GLU A CA 1
ATOM 563 C C . GLU A 1 72 ? 5.009 7.713 -14.569 1.00 91.75 72 GLU A C 1
ATOM 565 O O . GLU A 1 72 ? 5.920 8.479 -14.250 1.00 91.75 72 GLU A O 1
ATOM 570 N N . LEU A 1 73 ? 5.100 6.395 -14.370 1.00 90.38 73 LEU A N 1
ATOM 571 C CA . LEU A 1 73 ? 6.185 5.762 -13.606 1.00 90.38 73 LEU A CA 1
ATOM 572 C C . LEU A 1 73 ? 7.542 5.724 -14.338 1.00 90.38 73 LEU A C 1
ATOM 574 O O . LEU A 1 73 ? 8.552 5.340 -13.751 1.00 90.38 73 LEU A O 1
ATOM 578 N N . THR A 1 74 ? 7.582 6.145 -15.602 1.00 89.25 74 THR A N 1
ATOM 579 C CA . THR A 1 74 ? 8.804 6.360 -16.398 1.00 89.25 74 THR A CA 1
ATOM 580 C C . THR A 1 74 ? 9.352 7.787 -16.256 1.00 89.25 74 THR A C 1
ATOM 582 O O . THR A 1 74 ? 10.462 8.069 -16.712 1.00 89.25 74 THR A O 1
ATOM 585 N N . SER A 1 75 ? 8.605 8.697 -15.615 1.00 88.00 75 SER A N 1
ATOM 586 C CA . SER A 1 75 ? 8.972 10.107 -15.492 1.00 88.00 75 SER A CA 1
ATOM 587 C C . SER A 1 75 ? 10.196 10.303 -14.599 1.00 88.00 75 SER A C 1
ATOM 589 O O . SER A 1 75 ? 10.141 10.139 -13.379 1.00 88.00 75 SER A O 1
ATOM 591 N N . ALA A 1 76 ? 11.297 10.755 -15.202 1.00 86.06 76 ALA A N 1
ATOM 592 C CA . ALA A 1 76 ? 12.505 11.127 -14.468 1.00 86.06 76 ALA A CA 1
ATOM 593 C C . ALA A 1 76 ? 12.277 12.313 -13.511 1.00 86.06 76 ALA A C 1
ATOM 595 O O . ALA A 1 76 ? 12.950 12.405 -12.488 1.00 86.06 76 ALA A O 1
ATOM 596 N N . ALA A 1 77 ? 11.322 13.201 -13.815 1.00 90.94 77 ALA A N 1
ATOM 597 C CA . ALA A 1 77 ? 11.020 14.373 -12.991 1.00 90.94 77 ALA A CA 1
ATOM 598 C C . ALA A 1 77 ? 10.370 14.008 -11.646 1.00 90.94 77 ALA A C 1
ATOM 600 O O . ALA A 1 77 ? 10.550 14.731 -10.671 1.00 90.94 77 ALA A O 1
ATOM 601 N N . ASN A 1 78 ? 9.652 12.881 -11.595 1.00 93.44 78 ASN A N 1
ATOM 602 C CA . ASN A 1 78 ? 8.936 12.415 -10.404 1.00 93.44 78 ASN A CA 1
ATOM 603 C C . ASN A 1 78 ? 9.627 11.221 -9.733 1.00 93.44 78 ASN A C 1
ATOM 605 O O . ASN A 1 78 ? 9.025 10.547 -8.897 1.00 93.44 78 ASN A O 1
ATOM 609 N N . LYS A 1 79 ? 10.871 10.916 -10.123 1.00 94.44 79 LYS A N 1
ATOM 610 C CA . LYS A 1 79 ? 11.585 9.709 -9.694 1.00 94.44 79 LYS A CA 1
ATOM 611 C C . LYS A 1 79 ? 11.596 9.554 -8.170 1.00 94.44 79 LYS A C 1
ATOM 613 O O . LYS A 1 79 ? 11.263 8.482 -7.667 1.00 94.44 79 LYS A O 1
ATOM 618 N N . ASP A 1 80 ? 11.957 10.608 -7.444 1.00 96.06 80 ASP A N 1
ATOM 619 C CA . ASP A 1 80 ? 12.101 10.552 -5.986 1.00 96.06 80 ASP A CA 1
ATOM 620 C C . ASP A 1 80 ? 10.751 10.335 -5.292 1.00 96.06 80 ASP A C 1
ATOM 622 O O . ASP A 1 80 ? 10.647 9.530 -4.365 1.00 96.06 80 ASP A O 1
ATOM 626 N N . GLN A 1 81 ? 9.694 10.983 -5.785 1.00 96.81 81 GLN A N 1
ATOM 627 C CA . GLN A 1 81 ? 8.331 10.815 -5.287 1.00 96.81 81 GLN A CA 1
ATOM 628 C C . GLN A 1 81 ? 7.811 9.401 -5.567 1.00 96.81 81 GLN A C 1
ATOM 630 O O . GLN A 1 81 ? 7.286 8.753 -4.663 1.00 96.81 81 GLN A O 1
ATOM 635 N N . ILE A 1 82 ? 8.019 8.878 -6.781 1.00 97.38 82 ILE A N 1
ATOM 636 C CA . ILE A 1 82 ? 7.670 7.497 -7.146 1.00 97.38 82 ILE A CA 1
ATOM 637 C C . ILE A 1 82 ? 8.370 6.512 -6.201 1.00 97.38 82 ILE A C 1
ATOM 639 O O . ILE A 1 82 ? 7.726 5.638 -5.616 1.00 97.38 82 ILE A O 1
ATOM 643 N N . CYS A 1 83 ? 9.682 6.669 -6.002 1.00 97.75 83 CYS A N 1
ATOM 644 C CA . CYS A 1 83 ? 10.459 5.842 -5.082 1.00 97.75 83 CYS A CA 1
ATOM 645 C C . CYS A 1 83 ? 9.959 5.949 -3.633 1.00 97.75 83 CYS A C 1
ATOM 647 O O . CYS A 1 83 ? 9.920 4.933 -2.931 1.00 97.75 83 CYS A O 1
ATOM 649 N N . GLY A 1 84 ? 9.565 7.148 -3.196 1.00 98.06 84 GLY A N 1
ATOM 650 C CA . GLY A 1 84 ? 8.974 7.408 -1.884 1.00 98.06 84 GLY A CA 1
ATOM 651 C C . GLY A 1 84 ? 7.651 6.672 -1.687 1.00 98.06 84 GLY A C 1
ATOM 652 O O . GLY A 1 84 ? 7.519 5.893 -0.745 1.00 98.06 84 GLY A O 1
ATOM 653 N N . HIS A 1 85 ? 6.704 6.818 -2.615 1.00 98.31 85 HIS A N 1
ATOM 654 C CA . HIS A 1 85 ? 5.405 6.146 -2.531 1.00 98.31 85 HIS A CA 1
ATOM 655 C C . HIS A 1 85 ? 5.524 4.618 -2.642 1.00 98.31 85 HIS A C 1
ATOM 657 O O . HIS A 1 85 ? 4.865 3.897 -1.893 1.00 98.31 85 HIS A O 1
ATOM 663 N N . LEU A 1 86 ? 6.425 4.094 -3.481 1.00 98.44 86 LEU A N 1
ATOM 664 C CA . LEU A 1 86 ? 6.726 2.656 -3.507 1.00 98.44 86 LEU A CA 1
ATOM 665 C C . LEU A 1 86 ? 7.321 2.169 -2.176 1.00 98.44 86 LEU A C 1
ATOM 667 O O . LEU A 1 86 ? 7.006 1.065 -1.726 1.00 98.44 86 LEU A O 1
ATOM 671 N N . ALA A 1 87 ? 8.159 2.977 -1.519 1.00 98.44 87 ALA A N 1
ATOM 672 C CA . ALA A 1 87 ? 8.684 2.651 -0.196 1.00 98.44 87 ALA A CA 1
ATOM 673 C C . ALA A 1 87 ? 7.582 2.636 0.875 1.00 98.44 87 ALA A C 1
ATOM 675 O O . ALA A 1 87 ? 7.590 1.732 1.713 1.00 98.44 87 ALA A O 1
ATOM 676 N N . THR A 1 88 ? 6.614 3.555 0.809 1.00 98.38 88 THR A N 1
ATOM 677 C CA . THR A 1 88 ? 5.417 3.547 1.664 1.00 98.38 88 THR A CA 1
ATOM 678 C C . THR A 1 88 ? 4.617 2.261 1.479 1.00 98.38 88 THR A C 1
ATOM 680 O O . THR A 1 88 ? 4.353 1.569 2.460 1.00 98.38 88 THR A O 1
ATOM 683 N N . VAL A 1 89 ? 4.326 1.856 0.235 1.00 98.50 89 VAL A N 1
ATOM 684 C CA . VAL A 1 89 ? 3.629 0.584 -0.049 1.00 98.50 89 VAL A CA 1
ATOM 685 C C . VAL A 1 89 ? 4.374 -0.604 0.572 1.00 98.50 89 VAL A C 1
ATOM 687 O O . VAL A 1 89 ? 3.760 -1.457 1.215 1.00 98.50 89 VAL A O 1
ATOM 690 N N . VAL A 1 90 ? 5.704 -0.655 0.433 1.00 98.56 90 VAL A N 1
ATOM 691 C CA . VAL A 1 90 ? 6.535 -1.707 1.044 1.00 98.56 90 VAL A CA 1
ATOM 692 C C . VAL A 1 90 ? 6.456 -1.683 2.573 1.00 98.56 90 VAL A C 1
ATOM 694 O O . VAL A 1 90 ? 6.408 -2.751 3.184 1.00 98.56 90 VAL A O 1
ATOM 697 N N . ALA A 1 91 ? 6.497 -0.503 3.195 1.00 98.25 91 ALA A N 1
ATOM 698 C CA . ALA A 1 91 ? 6.448 -0.355 4.647 1.00 98.25 91 ALA A CA 1
ATOM 699 C C . ALA A 1 91 ? 5.108 -0.845 5.213 1.00 98.25 91 ALA A C 1
ATOM 701 O O . ALA A 1 91 ? 5.106 -1.708 6.090 1.00 98.25 91 ALA A O 1
ATOM 702 N N . GLU A 1 92 ? 3.992 -0.400 4.636 1.00 97.88 92 GLU A N 1
ATOM 703 C CA . GLU A 1 92 ? 2.638 -0.811 5.027 1.00 97.88 92 GLU A CA 1
ATOM 704 C C . GLU A 1 92 ? 2.437 -2.323 4.850 1.00 97.88 92 GLU A C 1
ATOM 706 O O . GLU A 1 92 ? 2.006 -3.025 5.764 1.00 97.88 92 GLU A O 1
ATOM 711 N N . CYS A 1 93 ? 2.862 -2.884 3.712 1.00 97.56 93 CYS A N 1
ATOM 712 C CA . CYS A 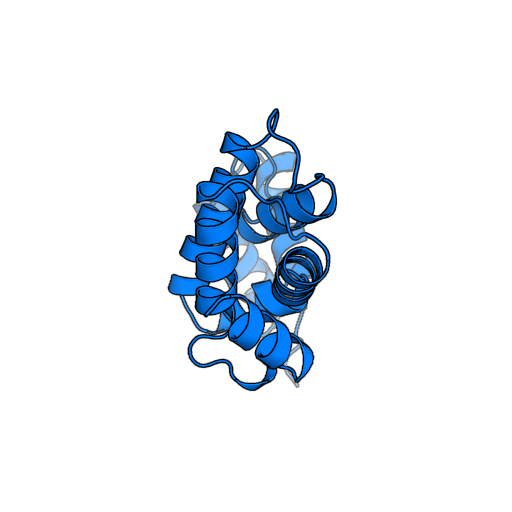1 93 ? 2.757 -4.322 3.439 1.00 97.56 93 CYS A CA 1
ATOM 713 C C . CYS A 1 93 ? 3.556 -5.205 4.419 1.00 97.56 93 CYS A C 1
ATOM 715 O O . CYS A 1 93 ? 3.272 -6.403 4.555 1.00 97.56 93 CYS A O 1
ATOM 717 N N . LYS A 1 94 ? 4.568 -4.656 5.104 1.00 96.62 94 LYS A N 1
ATOM 718 C CA . LYS A 1 94 ? 5.347 -5.385 6.117 1.00 96.62 94 LYS A CA 1
ATOM 719 C C . LYS A 1 94 ? 4.645 -5.466 7.470 1.00 96.62 94 LYS A C 1
ATOM 721 O O . LYS A 1 94 ? 4.995 -6.363 8.235 1.00 96.62 94 LYS A O 1
ATOM 726 N N . LEU A 1 95 ? 3.669 -4.598 7.748 1.00 95.94 95 LEU A N 1
ATOM 727 C CA . LEU A 1 95 ? 2.994 -4.535 9.046 1.00 95.94 95 LEU A CA 1
ATOM 728 C C . LEU A 1 95 ? 2.187 -5.807 9.321 1.00 95.94 95 LEU A C 1
ATOM 730 O O . LEU A 1 95 ? 2.419 -6.491 10.317 1.00 95.94 95 LEU A O 1
ATOM 734 N N . SER A 1 96 ? 1.279 -6.189 8.419 1.00 95.38 96 SER A N 1
ATOM 735 C CA . SER A 1 96 ? 0.477 -7.406 8.598 1.00 95.38 96 SER A CA 1
ATOM 736 C C . SER A 1 96 ? -0.138 -7.930 7.292 1.00 95.38 96 SER A C 1
ATOM 738 O O . SER A 1 96 ? -0.051 -7.294 6.243 1.00 95.38 96 SER A O 1
ATOM 740 N N . VAL A 1 97 ? -0.731 -9.134 7.331 1.00 95.44 97 VAL A N 1
ATOM 741 C CA . VAL A 1 97 ? -1.455 -9.712 6.175 1.00 95.44 97 VAL A CA 1
ATOM 742 C C . VAL A 1 97 ? -2.597 -8.791 5.711 1.00 95.44 97 VAL A C 1
ATOM 744 O O . VAL A 1 97 ? -2.663 -8.540 4.510 1.00 95.44 97 VAL A O 1
ATOM 747 N N . PRO A 1 98 ? -3.451 -8.230 6.597 1.00 96.00 98 PRO A N 1
ATOM 748 C CA . PRO A 1 98 ? -4.486 -7.286 6.180 1.00 96.00 98 PRO A CA 1
ATOM 749 C C . PRO A 1 98 ? -3.978 -6.097 5.355 1.00 96.00 98 PRO A C 1
ATOM 751 O O . PRO A 1 98 ? -4.625 -5.745 4.375 1.00 96.00 98 PRO A O 1
ATOM 754 N N . HIS A 1 99 ? -2.808 -5.531 5.675 1.00 97.31 99 HIS A N 1
ATOM 755 C CA . HIS A 1 99 ? -2.238 -4.415 4.906 1.00 97.31 99 HIS A CA 1
ATOM 756 C C . HIS A 1 99 ? -1.885 -4.827 3.472 1.00 97.31 99 HIS A C 1
ATOM 758 O O . HIS A 1 99 ? -2.136 -4.079 2.531 1.00 97.31 99 HIS A O 1
ATOM 764 N N . ARG A 1 100 ? -1.360 -6.045 3.282 1.00 97.38 100 ARG A N 1
ATOM 765 C CA . ARG A 1 100 ? -1.086 -6.598 1.943 1.00 97.38 100 ARG A CA 1
ATOM 766 C C . ARG A 1 100 ? -2.369 -6.845 1.159 1.00 97.38 100 ARG A C 1
ATOM 768 O O . ARG A 1 100 ? -2.459 -6.482 -0.013 1.00 97.38 100 ARG A O 1
ATOM 775 N N . VAL A 1 101 ? -3.390 -7.373 1.834 1.00 96.50 101 VAL A N 1
ATOM 776 C CA . VAL A 1 101 ? -4.720 -7.565 1.246 1.00 96.50 101 VAL A CA 1
ATOM 777 C C . VAL A 1 101 ? -5.330 -6.225 0.842 1.00 96.50 101 VAL A C 1
ATOM 779 O O . VAL A 1 101 ? -5.898 -6.132 -0.242 1.00 96.50 101 VAL A O 1
ATOM 782 N N . LEU A 1 102 ? -5.192 -5.182 1.664 1.00 97.25 102 LEU A N 1
ATOM 783 C CA . LEU A 1 102 ? -5.648 -3.836 1.323 1.00 97.25 102 LEU A CA 1
ATOM 784 C C . LEU A 1 102 ? -4.876 -3.271 0.124 1.00 97.25 102 LEU A C 1
ATOM 786 O O . LEU A 1 102 ? -5.510 -2.804 -0.814 1.00 97.25 102 LEU A O 1
ATOM 790 N N . ALA A 1 103 ? -3.545 -3.387 0.092 1.00 97.75 103 ALA A N 1
ATOM 791 C CA . ALA A 1 103 ? -2.736 -2.941 -1.046 1.00 97.75 103 ALA A CA 1
ATOM 792 C C . ALA A 1 103 ? -3.172 -3.610 -2.364 1.00 97.75 103 ALA A C 1
ATOM 794 O O . ALA A 1 103 ? -3.314 -2.940 -3.387 1.00 97.75 103 ALA A O 1
ATOM 795 N N . ALA A 1 104 ? -3.445 -4.919 -2.332 1.00 96.94 104 ALA A N 1
ATOM 796 C CA . ALA A 1 104 ? -3.988 -5.648 -3.477 1.00 96.94 104 ALA A CA 1
ATOM 797 C C . ALA A 1 104 ? -5.405 -5.171 -3.851 1.00 96.94 104 ALA A C 1
ATOM 799 O O . ALA A 1 104 ? -5.675 -4.917 -5.019 1.00 96.94 104 ALA A O 1
ATOM 800 N N . LYS A 1 105 ? -6.302 -4.962 -2.875 1.00 96.25 105 LYS A N 1
ATOM 801 C CA . LYS A 1 105 ? -7.657 -4.427 -3.121 1.00 96.25 105 LYS A CA 1
ATOM 802 C C . LYS A 1 105 ? -7.652 -3.020 -3.717 1.00 96.25 105 LYS A C 1
ATOM 804 O O . LYS A 1 105 ? -8.515 -2.708 -4.530 1.00 96.25 105 LYS A O 1
ATOM 809 N N . LEU A 1 106 ? -6.677 -2.196 -3.343 1.00 97.44 106 LEU A N 1
ATOM 810 C CA . LEU A 1 106 ? -6.445 -0.879 -3.935 1.00 97.44 106 LEU A CA 1
ATOM 811 C C . LEU A 1 106 ? -5.860 -0.968 -5.355 1.00 97.44 106 LEU A C 1
ATOM 813 O O . LEU A 1 106 ? -5.647 0.063 -5.983 1.00 97.44 106 LEU A O 1
ATOM 817 N N . GLY A 1 107 ? -5.593 -2.168 -5.882 1.00 96.69 107 GLY A N 1
ATOM 818 C CA . GLY A 1 107 ? -5.078 -2.399 -7.232 1.00 96.69 107 GLY A CA 1
ATOM 819 C C . GLY A 1 107 ? -3.585 -2.104 -7.394 1.00 96.69 107 GLY A C 1
ATOM 820 O O . GLY A 1 107 ? -3.122 -1.885 -8.516 1.00 96.69 107 GLY A O 1
ATOM 821 N N . ALA A 1 108 ? -2.830 -2.033 -6.291 1.00 97.50 108 ALA A N 1
ATOM 822 C CA . ALA A 1 108 ? -1.412 -1.684 -6.324 1.00 97.50 108 ALA A CA 1
ATOM 823 C C . ALA A 1 108 ? -0.586 -2.731 -7.081 1.00 97.50 108 ALA A C 1
ATOM 825 O O . ALA A 1 108 ? 0.317 -2.388 -7.842 1.00 97.50 108 ALA A O 1
ATOM 826 N N . TYR A 1 109 ? -0.901 -4.015 -6.897 1.00 97.50 109 TYR A N 1
ATOM 827 C CA . TYR A 1 109 ? -0.147 -5.094 -7.523 1.00 97.50 109 TYR A CA 1
ATOM 828 C C . TYR A 1 109 ? -0.336 -5.118 -9.041 1.00 97.50 109 TYR A C 1
ATOM 830 O O . TYR A 1 109 ? 0.640 -5.181 -9.787 1.00 97.50 109 TYR A O 1
ATOM 838 N N . GLU A 1 110 ? -1.579 -5.012 -9.504 1.00 96.00 110 GLU A N 1
ATOM 839 C CA . GLU A 1 110 ? -1.942 -4.990 -10.919 1.00 96.00 110 GLU A CA 1
ATOM 840 C C . GLU A 1 110 ? -1.314 -3.791 -11.630 1.00 96.00 110 GLU A C 1
ATOM 842 O O . GLU A 1 110 ? -0.806 -3.934 -12.745 1.00 96.00 110 GLU A O 1
ATOM 847 N N . LEU A 1 111 ? -1.295 -2.626 -10.972 1.00 96.44 111 LEU A N 1
ATOM 848 C CA . LEU A 1 111 ? -0.610 -1.430 -11.456 1.00 96.44 111 LEU A CA 1
ATOM 849 C C . LEU A 1 111 ? 0.895 -1.680 -11.626 1.00 96.44 111 LEU A C 1
ATOM 851 O O . LEU A 1 111 ? 1.451 -1.412 -12.693 1.00 96.44 111 LEU A O 1
ATOM 855 N N . ILE A 1 112 ? 1.553 -2.220 -10.595 1.00 96.69 112 ILE A N 1
ATOM 856 C CA . ILE A 1 112 ? 2.999 -2.475 -10.601 1.00 96.69 112 ILE A CA 1
ATOM 857 C C . ILE A 1 112 ? 3.364 -3.502 -11.675 1.00 96.69 112 ILE A C 1
ATOM 859 O O . ILE A 1 112 ? 4.234 -3.242 -12.504 1.00 96.69 112 ILE A O 1
ATOM 863 N N . VAL A 1 113 ? 2.692 -4.655 -11.702 1.00 96.31 113 VAL A N 1
ATOM 864 C CA . VAL A 1 113 ? 2.961 -5.712 -12.688 1.00 96.31 113 VAL A CA 1
ATOM 865 C C . VAL A 1 113 ? 2.636 -5.234 -14.100 1.00 96.31 113 VAL A C 1
ATOM 867 O O . VAL A 1 113 ? 3.404 -5.500 -15.020 1.00 96.31 113 VAL A O 1
ATOM 870 N N . GLY A 1 114 ? 1.541 -4.493 -14.286 1.00 95.69 114 GLY A N 1
ATOM 871 C CA . GLY A 1 114 ? 1.193 -3.896 -15.574 1.00 95.69 114 GLY A CA 1
ATOM 872 C C . GLY A 1 114 ? 2.233 -2.890 -16.067 1.00 95.69 114 GLY A C 1
ATOM 873 O O . GLY A 1 114 ? 2.522 -2.855 -17.259 1.00 95.69 114 GLY A O 1
ATOM 874 N N . THR A 1 115 ? 2.830 -2.117 -15.161 1.00 95.25 115 THR A N 1
ATOM 875 C CA . THR A 1 115 ? 3.922 -1.190 -15.493 1.00 95.25 115 THR A CA 1
ATOM 876 C C . THR A 1 115 ? 5.181 -1.952 -15.869 1.00 95.25 115 THR A C 1
ATOM 878 O O . THR A 1 115 ? 5.771 -1.687 -16.911 1.00 95.25 115 THR A O 1
ATOM 881 N N . LEU A 1 116 ? 5.570 -2.933 -15.052 1.00 95.44 116 LEU A N 1
ATOM 882 C CA . LEU A 1 116 ? 6.742 -3.754 -15.323 1.00 95.44 116 LEU A CA 1
ATOM 883 C C . LEU A 1 116 ? 6.607 -4.476 -16.666 1.00 95.44 116 LEU A C 1
ATOM 885 O O . LEU A 1 116 ? 7.576 -4.526 -17.405 1.00 95.44 116 LEU A O 1
ATOM 889 N N . GLU A 1 117 ? 5.433 -5.005 -17.003 1.00 94.38 117 GLU A N 1
ATOM 890 C CA . GLU A 1 117 ? 5.178 -5.661 -18.290 1.00 94.38 117 GLU A CA 1
ATOM 891 C C . GLU A 1 117 ? 5.355 -4.710 -19.483 1.00 94.38 117 GLU A C 1
ATOM 893 O O . GLU A 1 117 ? 6.041 -5.066 -20.442 1.00 94.38 117 GLU A O 1
ATOM 898 N N . LYS A 1 118 ? 4.744 -3.520 -19.430 1.00 92.94 118 LYS A N 1
ATOM 899 C CA . LYS A 1 118 ? 4.710 -2.574 -20.556 1.00 92.94 118 LYS A CA 1
ATOM 900 C C . LYS A 1 118 ? 6.030 -1.844 -20.760 1.00 92.94 118 LYS A C 1
ATOM 902 O O . LYS A 1 118 ? 6.456 -1.653 -21.895 1.00 92.94 118 LYS A O 1
ATOM 907 N N . GLU A 1 119 ? 6.671 -1.444 -19.668 1.00 89.62 119 GLU A N 1
ATOM 908 C CA . GLU A 1 119 ? 7.820 -0.553 -19.714 1.00 89.62 119 GLU A CA 1
ATOM 909 C C . GLU A 1 119 ? 9.131 -1.343 -19.674 1.00 89.62 119 GLU A C 1
ATOM 911 O O . GLU A 1 119 ? 9.427 -2.103 -18.745 1.00 89.62 119 GLU A O 1
ATOM 916 N N . THR A 1 120 ? 9.954 -1.158 -20.705 1.00 83.50 120 THR A N 1
ATOM 917 C CA . THR A 1 120 ? 11.276 -1.798 -20.819 1.00 83.50 120 THR A CA 1
ATOM 918 C C . THR A 1 120 ? 12.425 -0.862 -20.452 1.00 83.50 120 THR A C 1
ATOM 920 O O . THR A 1 120 ? 13.550 -1.321 -20.281 1.00 83.50 120 THR A O 1
ATOM 923 N N . ALA A 1 121 ? 12.162 0.442 -20.338 1.00 86.81 121 ALA A N 1
ATOM 924 C CA . ALA A 1 121 ? 13.168 1.484 -20.131 1.00 86.81 121 ALA A CA 1
ATOM 925 C C . ALA A 1 121 ? 12.931 2.270 -18.828 1.00 86.81 121 ALA A C 1
ATOM 927 O O . ALA A 1 121 ? 12.961 3.497 -18.813 1.00 86.81 121 ALA A O 1
ATOM 928 N N . LEU A 1 122 ? 12.682 1.555 -17.728 1.00 91.06 122 LEU A N 1
ATOM 929 C CA . LEU A 1 122 ? 12.568 2.156 -16.398 1.00 91.06 122 LEU A CA 1
ATOM 930 C C . LEU A 1 122 ? 13.948 2.523 -15.842 1.00 91.06 122 LEU A C 1
ATOM 932 O O . LEU A 1 122 ? 14.935 1.812 -16.054 1.00 91.06 122 LEU A O 1
ATOM 936 N N . ASP A 1 123 ? 14.003 3.604 -15.064 1.00 93.81 123 ASP A N 1
ATOM 937 C CA . ASP A 1 123 ? 15.164 3.887 -14.224 1.00 93.81 123 ASP A CA 1
ATOM 938 C C . ASP A 1 123 ? 15.438 2.693 -13.290 1.00 93.81 123 ASP A C 1
ATOM 940 O O . ASP A 1 123 ? 14.516 2.076 -12.750 1.00 93.81 123 ASP A O 1
ATOM 944 N N . LYS A 1 124 ? 16.719 2.355 -13.099 1.00 93.19 124 LYS A N 1
ATOM 945 C CA . LYS A 1 124 ? 17.133 1.165 -12.336 1.00 93.19 124 LYS A CA 1
ATOM 946 C C . LYS A 1 124 ? 16.620 1.174 -10.898 1.00 93.19 124 LYS A C 1
ATOM 948 O O . LYS A 1 124 ? 16.322 0.115 -10.349 1.00 93.19 124 LYS A O 1
ATOM 953 N N . GLU A 1 125 ? 16.543 2.347 -10.283 1.00 95.75 125 GLU A N 1
ATOM 954 C CA . GLU A 1 125 ? 16.063 2.489 -8.916 1.00 95.75 125 GLU A CA 1
ATOM 955 C C . GLU A 1 125 ? 14.549 2.305 -8.851 1.00 95.75 125 GLU A C 1
ATOM 957 O O . GLU A 1 125 ? 14.069 1.525 -8.029 1.00 95.75 125 GLU A O 1
ATOM 962 N N . VAL A 1 126 ? 13.809 2.935 -9.769 1.00 96.38 126 VAL A N 1
ATOM 963 C CA . VAL A 1 126 ? 12.353 2.760 -9.886 1.00 96.38 126 VAL A CA 1
ATOM 964 C C . VAL A 1 126 ? 12.011 1.292 -10.139 1.00 96.38 126 VAL A C 1
ATOM 966 O O . VAL A 1 126 ? 11.159 0.733 -9.451 1.00 96.38 126 VAL A O 1
ATOM 969 N N . LEU A 1 127 ? 12.732 0.628 -11.049 1.00 96.31 127 LEU A N 1
ATOM 970 C CA . LEU A 1 127 ? 12.586 -0.802 -11.317 1.00 96.31 127 LEU A CA 1
ATOM 971 C C . LEU A 1 127 ? 12.786 -1.641 -10.045 1.00 96.31 127 LEU A C 1
ATOM 973 O O . LEU A 1 127 ? 11.947 -2.482 -9.719 1.00 96.31 127 LEU A O 1
ATOM 977 N N . ALA A 1 128 ? 13.863 -1.395 -9.294 1.00 96.50 128 ALA A N 1
ATOM 978 C CA . ALA A 1 128 ? 14.132 -2.114 -8.050 1.00 96.50 128 ALA A CA 1
ATOM 979 C C . ALA A 1 128 ? 13.031 -1.887 -6.999 1.00 96.50 128 ALA A C 1
ATOM 981 O O . ALA A 1 128 ? 12.627 -2.829 -6.312 1.00 96.50 128 ALA A O 1
ATOM 982 N N . LYS A 1 129 ? 12.510 -0.658 -6.885 1.00 98.00 129 LYS A N 1
ATOM 983 C CA . LYS A 1 129 ? 11.411 -0.322 -5.969 1.00 98.00 129 LYS A CA 1
ATOM 984 C C . LYS A 1 129 ? 10.090 -0.968 -6.384 1.00 98.00 129 LYS A C 1
ATOM 986 O O . LYS A 1 129 ? 9.384 -1.468 -5.512 1.00 98.00 129 LYS A O 1
ATOM 991 N N . LEU A 1 130 ? 9.785 -1.029 -7.680 1.00 97.56 130 LEU A N 1
ATOM 992 C CA . LEU A 1 130 ? 8.605 -1.721 -8.209 1.00 97.56 130 LEU A CA 1
ATOM 993 C C . LEU A 1 130 ? 8.652 -3.215 -7.884 1.00 97.56 130 LEU A C 1
ATOM 995 O O . LEU A 1 130 ? 7.692 -3.757 -7.340 1.00 97.56 130 LEU A O 1
ATOM 999 N N . VAL A 1 131 ? 9.786 -3.875 -8.136 1.00 96.81 131 VAL A N 1
ATOM 1000 C CA . VAL A 1 131 ? 9.966 -5.297 -7.801 1.00 96.81 131 VAL A CA 1
ATOM 1001 C C . VAL A 1 131 ? 9.868 -5.525 -6.288 1.00 96.81 131 VAL A C 1
ATOM 1003 O O . VAL A 1 131 ? 9.212 -6.471 -5.846 1.00 96.81 131 VAL A O 1
ATOM 1006 N N . ALA A 1 132 ? 10.458 -4.644 -5.474 1.00 98.00 132 ALA A N 1
ATOM 1007 C CA . ALA A 1 132 ? 10.364 -4.730 -4.018 1.00 98.00 132 ALA A CA 1
ATOM 1008 C C . ALA A 1 132 ? 8.918 -4.579 -3.513 1.00 98.00 132 ALA A C 1
ATOM 1010 O O . ALA A 1 132 ? 8.502 -5.343 -2.641 1.00 98.00 132 ALA A O 1
ATOM 1011 N N . ALA A 1 133 ? 8.152 -3.637 -4.070 1.00 98.12 133 ALA A N 1
ATOM 1012 C CA . ALA A 1 133 ? 6.741 -3.438 -3.751 1.00 98.12 133 ALA A CA 1
ATOM 1013 C C . ALA A 1 133 ? 5.884 -4.633 -4.189 1.00 98.12 133 ALA A C 1
ATOM 1015 O O . ALA A 1 133 ? 5.120 -5.155 -3.379 1.00 98.12 133 ALA A O 1
ATOM 1016 N N . ALA A 1 134 ? 6.079 -5.145 -5.411 1.00 97.25 134 ALA A N 1
ATOM 1017 C CA . ALA A 1 134 ? 5.397 -6.347 -5.890 1.00 97.25 134 ALA A CA 1
ATOM 1018 C C . ALA A 1 134 ? 5.637 -7.544 -4.959 1.00 97.25 134 ALA A C 1
ATOM 1020 O O . ALA A 1 134 ? 4.687 -8.213 -4.557 1.00 97.25 134 ALA A O 1
ATOM 1021 N N . ASN A 1 135 ? 6.895 -7.780 -4.569 1.00 96.62 135 ASN A N 1
ATOM 1022 C CA . ASN A 1 135 ? 7.257 -8.851 -3.644 1.00 96.62 135 ASN A CA 1
ATOM 1023 C C . ASN A 1 135 ? 6.651 -8.646 -2.246 1.00 96.62 135 ASN A C 1
ATOM 1025 O O . ASN A 1 135 ? 6.189 -9.603 -1.627 1.00 96.62 135 ASN A O 1
ATOM 1029 N N . ALA A 1 136 ? 6.631 -7.408 -1.743 1.00 97.62 136 ALA A N 1
ATOM 1030 C CA . ALA A 1 136 ? 6.033 -7.098 -0.448 1.00 97.62 136 ALA A CA 1
ATOM 1031 C C . ALA A 1 136 ? 4.529 -7.407 -0.423 1.00 97.62 136 ALA A C 1
ATOM 1033 O O . ALA A 1 136 ? 4.062 -7.938 0.581 1.00 97.62 136 ALA A O 1
ATOM 1034 N N . ILE A 1 137 ? 3.804 -7.139 -1.515 1.00 97.25 137 ILE A N 1
ATOM 1035 C CA . ILE A 1 137 ? 2.362 -7.408 -1.619 1.00 97.25 137 ILE A CA 1
ATOM 1036 C C . ILE A 1 137 ? 2.073 -8.918 -1.657 1.00 97.25 137 ILE A C 1
ATOM 1038 O O . ILE A 1 137 ? 1.237 -9.393 -0.896 1.00 97.25 137 ILE A O 1
ATOM 1042 N N . ILE A 1 138 ? 2.788 -9.701 -2.474 1.00 95.62 138 ILE A N 1
ATOM 1043 C CA . ILE A 1 138 ? 2.507 -11.149 -2.631 1.00 95.62 138 ILE A CA 1
ATOM 1044 C C . ILE A 1 138 ? 3.091 -12.028 -1.519 1.00 95.62 138 ILE A C 1
ATOM 1046 O O . ILE A 1 138 ? 2.827 -13.232 -1.458 1.00 95.62 138 ILE A O 1
ATOM 1050 N N . ASN A 1 139 ? 3.912 -11.468 -0.629 1.00 94.19 139 ASN A N 1
ATOM 1051 C CA . ASN A 1 139 ? 4.533 -12.235 0.443 1.00 94.19 139 ASN A CA 1
ATOM 1052 C C . ASN A 1 139 ? 3.469 -12.838 1.378 1.00 94.19 139 ASN A C 1
ATOM 1054 O O . ASN A 1 139 ? 2.753 -12.123 2.081 1.00 94.19 139 ASN A O 1
ATOM 1058 N N . LYS A 1 140 ? 3.390 -14.175 1.426 1.00 90.00 140 LYS A N 1
ATOM 1059 C CA . LYS A 1 140 ? 2.335 -14.927 2.137 1.00 90.00 140 LYS A CA 1
ATOM 1060 C C . LYS A 1 140 ? 0.907 -14.621 1.637 1.00 90.00 140 LYS A C 1
ATOM 1062 O O . LYS A 1 140 ? -0.040 -14.825 2.390 1.00 90.00 140 LYS A O 1
ATOM 1067 N N . GLN A 1 141 ? 0.771 -14.149 0.397 1.00 91.06 141 GLN A N 1
ATOM 1068 C CA . GLN A 1 141 ? -0.494 -13.866 -0.286 1.00 91.06 141 GLN A CA 1
ATOM 1069 C C . GLN A 1 141 ? -0.401 -14.338 -1.758 1.00 91.06 141 GLN A C 1
ATOM 1071 O O . GLN A 1 141 ? -0.275 -13.527 -2.678 1.00 91.06 141 GLN A O 1
ATOM 1076 N N . PRO A 1 142 ? -0.344 -15.667 -1.995 1.00 91.31 142 PRO A N 1
ATOM 1077 C CA . PRO A 1 142 ? -0.091 -16.228 -3.325 1.00 91.31 142 PRO A CA 1
ATOM 1078 C C . PRO A 1 142 ? -1.268 -16.063 -4.297 1.00 91.31 142 PRO A C 1
ATOM 1080 O O . PRO A 1 142 ? -1.074 -16.156 -5.502 1.00 91.31 142 PRO A O 1
ATOM 1083 N N . ASP A 1 143 ? -2.471 -15.811 -3.785 1.00 92.38 143 ASP A N 1
ATOM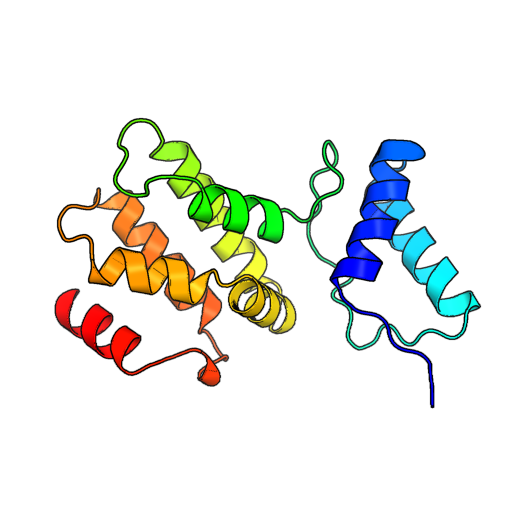 1084 C CA . ASP A 1 143 ? -3.718 -15.591 -4.526 1.00 92.38 143 ASP A CA 1
ATOM 1085 C C . ASP A 1 143 ? -3.670 -14.386 -5.474 1.00 92.38 143 ASP A C 1
ATOM 1087 O O . ASP A 1 143 ? -4.389 -14.356 -6.467 1.00 92.38 143 ASP A O 1
ATOM 1091 N N . VAL A 1 144 ? -2.791 -13.421 -5.197 1.00 93.56 144 VAL A N 1
ATOM 1092 C CA . VAL A 1 144 ? -2.582 -12.230 -6.034 1.00 93.56 144 VAL A CA 1
ATOM 1093 C C . VAL A 1 144 ? -1.645 -12.513 -7.220 1.00 93.56 144 VAL A C 1
ATOM 1095 O O . VAL A 1 144 ? -1.642 -11.784 -8.211 1.00 93.56 144 VAL A O 1
ATOM 1098 N N . PHE A 1 145 ? -0.838 -13.575 -7.157 1.00 93.56 145 PHE A N 1
ATOM 1099 C CA . PHE A 1 145 ? 0.128 -13.896 -8.205 1.00 93.56 145 PHE A CA 1
ATOM 1100 C C . PHE A 1 145 ? -0.560 -14.514 -9.434 1.00 93.56 145 PHE A C 1
ATOM 1102 O O . PHE A 1 145 ? -1.306 -15.485 -9.325 1.00 93.56 145 PHE A O 1
ATOM 1109 N N . SER A 1 146 ? -0.272 -13.981 -10.625 1.00 91.50 146 SER A N 1
ATOM 1110 C CA . SER A 1 146 ? -0.921 -14.366 -11.888 1.00 91.50 146 SER A CA 1
ATOM 1111 C C . SER A 1 146 ? 0.075 -14.898 -12.929 1.00 91.50 146 SER A C 1
ATOM 1113 O O . SER A 1 146 ? 1.289 -14.784 -12.763 1.00 91.50 146 SER A O 1
ATOM 1115 N N . SER A 1 147 ? -0.420 -15.439 -14.049 1.00 92.75 147 SER A N 1
ATOM 1116 C CA . SER A 1 147 ? 0.434 -15.828 -15.188 1.00 92.75 147 SER A CA 1
ATOM 1117 C C . SER A 1 147 ? 1.250 -14.649 -15.723 1.00 92.75 147 SER A C 1
ATOM 1119 O O . SER A 1 147 ? 2.441 -14.783 -15.986 1.00 92.75 147 SER A O 1
ATOM 1121 N N . LYS A 1 148 ? 0.635 -13.465 -15.778 1.00 93.31 148 LYS A N 1
ATOM 1122 C CA . LYS A 1 148 ? 1.293 -12.213 -16.151 1.00 93.31 148 LYS A CA 1
ATOM 1123 C C . LYS A 1 148 ? 2.433 -11.854 -15.195 1.00 93.31 148 LYS A C 1
ATOM 1125 O O . LYS A 1 148 ? 3.494 -11.410 -15.625 1.00 93.31 148 LYS A O 1
ATOM 1130 N N . SER A 1 149 ? 2.248 -12.098 -13.898 1.00 94.38 149 SER A N 1
ATOM 1131 C CA . 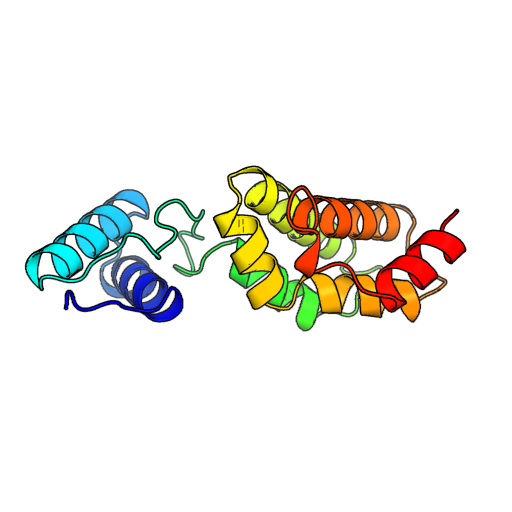SER A 1 149 ? 3.307 -11.923 -12.899 1.00 94.38 149 SER A CA 1
ATOM 1132 C C . SER A 1 149 ? 4.519 -12.811 -13.189 1.00 94.38 149 SER A C 1
ATOM 1134 O O . SER A 1 149 ? 5.656 -12.361 -13.055 1.00 94.38 149 SER A O 1
ATOM 1136 N N . LEU A 1 150 ? 4.281 -14.059 -13.608 1.00 94.56 150 LEU A N 1
ATOM 1137 C CA . LEU A 1 150 ? 5.338 -15.000 -13.975 1.00 94.56 150 LEU A CA 1
ATOM 1138 C C . LEU A 1 150 ? 6.092 -14.555 -15.232 1.00 94.56 150 LEU A C 1
ATOM 1140 O O . LEU A 1 150 ? 7.319 -14.585 -15.237 1.00 94.56 150 LEU A O 1
ATOM 1144 N N . GLU A 1 151 ? 5.386 -14.110 -16.271 1.00 94.69 151 GLU A N 1
ATOM 1145 C CA . GLU A 1 151 ? 6.003 -13.597 -17.503 1.00 94.69 151 GLU A CA 1
ATOM 1146 C C . GLU A 1 151 ? 6.911 -12.394 -17.223 1.00 94.69 151 GLU A C 1
ATOM 1148 O O . GLU A 1 151 ? 8.057 -12.348 -17.679 1.00 94.69 151 GLU A O 1
ATOM 1153 N N . VAL A 1 152 ? 6.434 -11.452 -16.402 1.00 95.38 152 VAL A N 1
ATOM 1154 C CA . VAL A 1 152 ? 7.233 -10.304 -15.959 1.00 95.38 152 VAL A CA 1
ATOM 1155 C C . VAL A 1 152 ? 8.474 -10.757 -15.197 1.00 95.38 152 VAL A C 1
ATOM 1157 O O . VAL A 1 152 ? 9.561 -10.254 -15.476 1.00 95.38 152 VAL A O 1
ATOM 1160 N N . ALA A 1 153 ? 8.333 -11.699 -14.261 1.00 93.56 153 ALA A N 1
ATOM 1161 C CA . ALA A 1 153 ? 9.457 -12.210 -13.483 1.00 93.56 153 ALA A CA 1
ATOM 1162 C C . ALA A 1 153 ? 10.510 -12.887 -14.375 1.00 93.56 153 ALA A C 1
ATOM 1164 O O . ALA A 1 153 ? 11.694 -12.610 -14.220 1.00 93.56 153 ALA A O 1
ATOM 1165 N N . LEU A 1 154 ? 10.089 -13.712 -15.339 1.00 94.25 154 LEU A N 1
ATOM 1166 C CA . LEU A 1 154 ? 10.991 -14.390 -16.275 1.00 94.25 154 LEU A CA 1
ATOM 1167 C C . LEU A 1 154 ? 11.755 -13.415 -17.176 1.00 94.25 154 LEU A C 1
ATOM 1169 O O . LEU A 1 154 ? 12.914 -13.663 -17.481 1.00 94.25 154 LEU A O 1
ATOM 1173 N N . ARG A 1 155 ? 11.131 -12.307 -17.587 1.00 93.25 155 ARG A N 1
ATOM 1174 C CA . ARG A 1 155 ? 11.781 -11.268 -18.403 1.00 93.25 155 ARG A CA 1
ATOM 1175 C C . ARG A 1 155 ? 12.823 -10.455 -17.618 1.00 93.25 155 ARG A C 1
ATOM 1177 O O . ARG A 1 155 ? 13.710 -9.869 -18.229 1.00 93.25 155 ARG A O 1
ATOM 1184 N N . LEU A 1 156 ? 12.681 -10.356 -16.295 1.00 89.19 156 LEU A N 1
ATOM 1185 C CA . LEU A 1 156 ? 13.571 -9.570 -15.428 1.00 89.19 156 LEU A CA 1
ATOM 1186 C C . LEU A 1 156 ? 14.785 -10.360 -14.899 1.00 89.19 156 LEU A C 1
ATOM 1188 O O . LEU A 1 156 ? 15.644 -9.751 -14.257 1.00 89.19 156 LEU A O 1
ATOM 1192 N N . LEU A 1 157 ? 14.837 -11.676 -15.135 1.00 84.88 157 LEU A N 1
ATOM 1193 C CA . LEU A 1 157 ? 15.948 -12.574 -14.784 1.00 84.88 157 LEU A CA 1
ATOM 1194 C C . LEU A 1 157 ? 16.982 -12.655 -15.913 1.00 84.88 157 LEU A C 1
ATOM 1196 O O . LEU A 1 157 ? 18.184 -12.719 -15.572 1.00 84.88 157 LEU A O 1
#